Protein AF-A0A3B0BYX8-F1 (afdb_monomer_lite)

InterPro domains:
  IPR008930 Terpenoid cyclases/protein prenyltransferase alpha-alpha toroid [SSF48239] (36-147)
  IPR018333 Squalene cyclase [PTHR11764] (9-147)
  IPR032697 Squalene cyclase, N-terminal [PF13249] (12-147)

Organism: NCBI:txid1420899

Radius of gyration: 20.45 Å; chains: 1; bounding box: 60×41×49 Å

Secondary structure (DSSP, 8-state):
-PPTTHHHHHHHHHHHHHTT--TTS---------HHHHHHHHHHHHHTT----HHHHHHHHHHHHHT--TTS--BSSTTSPB-HHHHHHHHHHHHHTT--TTSHHHHHHHHHHHHSTTGGGGS-HHHHHHHHHTTSS-GGGSPP----

Sequence (148 aa):
MPVPGAHRAYEAACARLLGLQHENGAWEGEMEWSTMILSQYVIVLHILERSPDEPTRQSILQCFRKARTAEGSWGMHPQAPPSAYATTLAYVALRLLGTEPHDSLAAGARRWIHTQPGGAGAVPQWGFFWLAVLGLMPYRQVAPVPPR

Structure (mmCIF, N/CA/C/O backbone):
data_AF-A0A3B0BYX8-F1
#
_entry.id   AF-A0A3B0BYX8-F1
#
loop_
_atom_site.group_PDB
_atom_site.id
_atom_site.type_symbol
_atom_site.label_atom_id
_atom_site.label_alt_id
_atom_site.label_comp_id
_atom_site.label_asym_id
_atom_site.label_entity_id
_atom_site.label_seq_id
_atom_site.pdbx_PDB_ins_code
_atom_site.Cartn_x
_atom_site.Cartn_y
_atom_site.Cartn_z
_atom_site.occupancy
_atom_site.B_iso_or_equiv
_atom_site.auth_seq_id
_atom_site.auth_comp_id
_atom_site.auth_asym_id
_atom_site.auth_atom_id
_atom_site.pdbx_PDB_model_num
ATOM 1 N N . MET A 1 1 ? 31.929 22.983 -24.408 1.00 57.72 1 MET A N 1
ATOM 2 C CA . MET A 1 1 ? 32.696 21.899 -25.063 1.00 57.72 1 MET A CA 1
ATOM 3 C C . MET A 1 1 ? 31.797 20.680 -25.213 1.00 57.72 1 MET A C 1
ATOM 5 O O . MET A 1 1 ? 31.034 20.441 -24.284 1.00 57.72 1 MET A O 1
ATOM 9 N N . PRO A 1 2 ? 31.829 19.944 -26.338 1.00 76.44 2 PRO A N 1
ATOM 10 C CA . PRO A 1 2 ? 31.050 18.714 -26.488 1.00 76.44 2 PRO A CA 1
ATOM 11 C C . PRO A 1 2 ? 31.518 17.645 -25.489 1.00 76.44 2 PRO A C 1
ATOM 13 O O . PRO A 1 2 ? 32.717 17.514 -25.245 1.00 76.44 2 PRO A O 1
ATOM 16 N N . VAL A 1 3 ? 30.572 16.904 -24.904 1.00 81.75 3 VAL A N 1
ATOM 17 C CA . VAL A 1 3 ? 30.855 15.816 -23.953 1.00 81.75 3 VAL A CA 1
ATOM 18 C C . VAL A 1 3 ? 31.469 14.637 -24.725 1.00 81.75 3 VAL A C 1
ATOM 20 O O . VAL A 1 3 ? 30.811 14.102 -25.624 1.00 81.75 3 VAL A O 1
ATOM 23 N N . PRO A 1 4 ? 32.712 14.216 -24.425 1.00 86.50 4 PRO A N 1
ATOM 24 C CA . PRO A 1 4 ? 33.333 13.079 -25.096 1.00 86.50 4 PRO A CA 1
ATOM 25 C C . PRO A 1 4 ? 32.483 11.810 -24.957 1.00 86.50 4 PRO A C 1
ATOM 27 O O . PRO A 1 4 ? 31.985 11.502 -23.879 1.00 86.50 4 PRO A O 1
ATOM 30 N N . GLY A 1 5 ? 32.310 11.064 -26.052 1.00 90.12 5 GLY A N 1
ATOM 31 C CA . GLY A 1 5 ? 31.569 9.795 -26.051 1.00 90.12 5 GLY A CA 1
ATOM 32 C C . GLY A 1 5 ? 30.044 9.911 -26.162 1.00 90.12 5 GLY A C 1
ATOM 33 O O . GLY A 1 5 ? 29.383 8.878 -26.257 1.00 90.12 5 GLY A O 1
ATOM 34 N N . ALA A 1 6 ? 29.484 11.124 -26.234 1.00 92.50 6 ALA A N 1
ATOM 35 C CA . ALA A 1 6 ? 28.036 11.334 -26.343 1.00 92.50 6 ALA A CA 1
ATOM 36 C C . ALA A 1 6 ? 27.398 10.585 -27.528 1.00 92.50 6 ALA A C 1
ATOM 38 O O . ALA A 1 6 ? 26.329 10.001 -27.382 1.00 92.50 6 ALA A O 1
ATOM 39 N N . HIS A 1 7 ? 28.075 10.535 -28.680 1.00 93.06 7 HIS A N 1
ATOM 40 C CA . HIS A 1 7 ? 27.567 9.829 -29.859 1.00 93.06 7 HIS A CA 1
ATOM 41 C C . HIS A 1 7 ? 27.467 8.311 -29.641 1.00 93.06 7 HIS A C 1
ATOM 43 O O . HIS A 1 7 ? 26.436 7.711 -29.919 1.00 93.06 7 HIS A O 1
ATOM 49 N N . ARG A 1 8 ? 28.494 7.701 -29.038 1.00 95.75 8 ARG A N 1
ATOM 50 C CA . ARG A 1 8 ? 28.486 6.266 -28.720 1.00 95.75 8 ARG A CA 1
ATOM 51 C C . ARG A 1 8 ? 27.419 5.925 -27.677 1.00 95.75 8 ARG A C 1
ATOM 53 O O . ARG A 1 8 ? 26.765 4.894 -27.780 1.00 95.75 8 ARG A O 1
ATOM 60 N N . ALA A 1 9 ? 27.243 6.786 -26.672 1.00 95.81 9 ALA A N 1
ATOM 61 C CA . ALA A 1 9 ? 26.197 6.618 -25.666 1.00 95.81 9 ALA A CA 1
ATOM 62 C C . ALA A 1 9 ? 24.792 6.704 -26.288 1.00 95.81 9 ALA A C 1
ATOM 64 O O . ALA A 1 9 ? 23.923 5.910 -25.935 1.00 95.81 9 ALA A O 1
ATOM 65 N N . TYR A 1 10 ? 24.592 7.620 -27.240 1.00 96.19 10 TYR A N 1
ATOM 66 C CA . TYR A 1 10 ? 23.351 7.740 -28.002 1.00 96.19 10 TYR A CA 1
ATOM 67 C C . TYR A 1 10 ? 23.040 6.464 -28.795 1.00 96.19 10 TYR A C 1
ATOM 69 O O . TYR A 1 10 ? 21.961 5.899 -28.633 1.00 96.19 10 TYR A O 1
ATOM 77 N N . GLU A 1 11 ? 23.994 5.959 -29.583 1.00 97.62 11 GLU A N 1
ATOM 78 C CA . GLU A 1 11 ? 23.801 4.731 -30.367 1.00 97.62 11 GLU A CA 1
ATOM 79 C C . GLU A 1 11 ? 23.484 3.527 -29.473 1.00 97.62 11 GLU A C 1
ATOM 81 O O . GLU A 1 11 ? 22.553 2.770 -29.750 1.00 97.62 11 GLU A O 1
ATOM 86 N N . ALA A 1 12 ? 24.207 3.383 -28.357 1.00 97.31 12 ALA A N 1
ATOM 87 C CA . ALA A 1 12 ? 23.969 2.314 -27.394 1.00 97.31 12 ALA A CA 1
ATOM 88 C C . ALA A 1 12 ? 22.578 2.412 -26.741 1.00 97.31 12 ALA A C 1
ATOM 90 O O . ALA A 1 12 ? 21.903 1.394 -26.576 1.00 97.31 12 ALA A O 1
ATOM 91 N N . ALA A 1 13 ? 22.123 3.621 -26.393 1.00 97.19 13 ALA A N 1
ATOM 92 C CA . ALA A 1 13 ? 20.796 3.843 -25.825 1.00 97.19 13 ALA A CA 1
ATOM 93 C C . ALA A 1 13 ? 19.683 3.517 -26.831 1.00 97.19 13 ALA A C 1
ATOM 95 O O . ALA A 1 13 ? 18.735 2.814 -26.482 1.00 97.19 13 ALA A O 1
ATOM 96 N N . CYS A 1 14 ? 19.818 3.960 -28.086 1.00 97.50 14 CYS A N 1
ATOM 97 C CA . CYS A 1 14 ? 18.879 3.624 -29.155 1.00 97.50 14 CYS A CA 1
ATOM 98 C C . CYS A 1 14 ? 18.817 2.113 -29.392 1.00 97.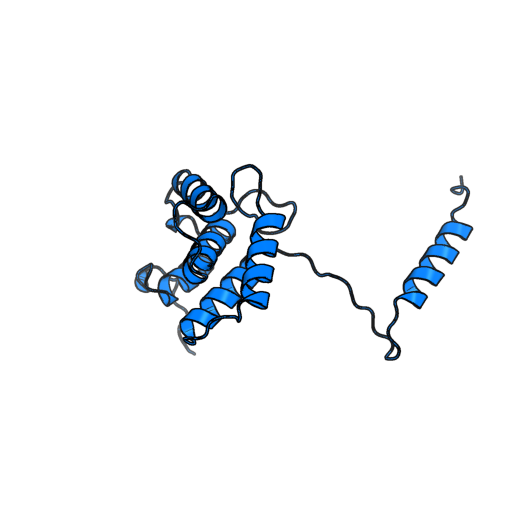50 14 CYS A C 1
ATOM 100 O O . CYS A 1 14 ? 17.725 1.549 -29.402 1.00 97.50 14 CYS A O 1
ATOM 102 N N . ALA A 1 15 ? 19.970 1.448 -29.512 1.00 97.81 15 ALA A N 1
ATOM 103 C CA . ALA A 1 15 ? 20.031 0.000 -29.689 1.00 97.81 15 ALA A CA 1
ATOM 104 C C . ALA A 1 15 ? 19.366 -0.742 -28.520 1.00 97.81 15 ALA A C 1
ATOM 106 O O . ALA A 1 15 ? 18.609 -1.689 -28.734 1.00 97.81 15 ALA A O 1
ATOM 107 N N . ARG A 1 16 ? 19.588 -0.285 -27.280 1.00 97.38 16 ARG A N 1
ATOM 108 C CA . ARG A 1 16 ? 18.970 -0.887 -26.096 1.00 97.38 16 ARG A CA 1
ATOM 109 C C . ARG A 1 16 ? 17.456 -0.702 -26.070 1.00 97.38 16 ARG A C 1
ATOM 111 O O . ARG A 1 16 ? 16.757 -1.670 -25.787 1.00 97.38 16 ARG A O 1
ATOM 118 N N . LEU A 1 17 ? 16.964 0.510 -26.329 1.00 96.88 17 LEU A N 1
ATOM 119 C CA . LEU A 1 17 ? 15.530 0.802 -26.331 1.00 96.88 17 LEU A CA 1
ATOM 120 C C . LEU A 1 17 ? 14.821 0.044 -27.452 1.00 96.88 17 LEU A C 1
ATOM 122 O O . LEU A 1 17 ? 13.813 -0.599 -27.189 1.00 96.88 17 LEU A O 1
ATOM 126 N N . LEU A 1 18 ? 15.365 0.031 -28.668 1.00 96.88 18 LEU A N 1
ATOM 127 C CA . LEU A 1 18 ? 14.791 -0.744 -29.772 1.00 96.88 18 LEU A CA 1
ATOM 128 C C . LEU A 1 18 ? 14.810 -2.250 -29.477 1.00 96.88 18 LEU A C 1
ATOM 130 O O . LEU A 1 18 ? 13.835 -2.934 -29.755 1.00 96.88 18 LEU A O 1
ATOM 134 N N . GLY A 1 19 ? 15.860 -2.756 -28.823 1.00 96.88 19 GLY A N 1
ATOM 135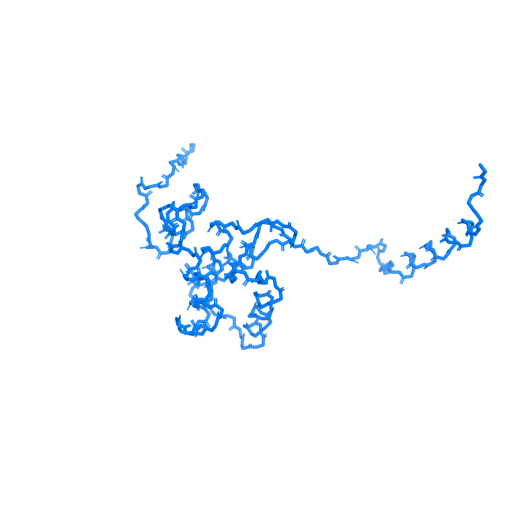 C CA . GLY A 1 19 ? 15.918 -4.146 -28.362 1.00 96.88 19 GLY A CA 1
ATOM 136 C C . GLY A 1 19 ? 14.975 -4.491 -27.198 1.00 96.88 19 GLY A C 1
ATOM 137 O O . GLY A 1 19 ? 14.863 -5.662 -26.852 1.00 96.88 19 GLY A O 1
ATOM 138 N N . LEU A 1 20 ? 14.332 -3.502 -26.565 1.00 96.94 20 LEU A N 1
ATOM 139 C CA . LEU A 1 20 ? 13.266 -3.697 -25.569 1.00 96.94 20 LEU A CA 1
ATOM 140 C C . LEU A 1 20 ? 11.862 -3.642 -26.176 1.00 96.94 20 LEU A C 1
ATOM 142 O O . LEU A 1 20 ? 10.897 -3.940 -25.476 1.00 96.94 20 LEU A O 1
ATOM 146 N N . GLN A 1 21 ? 11.734 -3.214 -27.431 1.00 97.75 21 GLN A N 1
ATOM 147 C CA . GLN A 1 21 ? 10.436 -3.072 -28.068 1.00 97.75 21 GLN A CA 1
ATOM 148 C C . GLN A 1 21 ? 9.835 -4.455 -28.335 1.00 97.75 21 GLN A C 1
ATOM 150 O O . GLN A 1 21 ? 10.496 -5.348 -28.863 1.00 97.75 21 GLN A O 1
ATOM 155 N N . HIS A 1 22 ? 8.570 -4.632 -27.974 1.00 96.69 22 HIS A N 1
ATOM 156 C CA . HIS A 1 22 ? 7.809 -5.833 -28.292 1.00 96.69 22 HIS A CA 1
ATOM 157 C C . HIS A 1 22 ? 7.500 -5.874 -29.795 1.00 96.69 22 HIS A C 1
ATOM 159 O O . HIS A 1 22 ? 7.465 -4.842 -30.464 1.00 96.69 22 HIS A O 1
ATOM 165 N N . GLU A 1 23 ? 7.197 -7.060 -30.329 1.00 96.69 23 GLU A N 1
ATOM 166 C CA . GLU A 1 23 ? 6.884 -7.244 -31.759 1.00 96.69 23 GLU A CA 1
ATOM 167 C C . GLU A 1 23 ? 5.701 -6.384 -32.239 1.00 96.69 23 GLU A C 1
ATOM 169 O O . GLU A 1 23 ? 5.647 -5.977 -33.396 1.00 96.69 23 GLU A O 1
ATOM 174 N N . ASN A 1 24 ? 4.768 -6.058 -31.339 1.00 96.69 24 ASN A N 1
ATOM 175 C CA . ASN A 1 24 ? 3.624 -5.184 -31.614 1.00 96.69 24 ASN A CA 1
ATOM 176 C C . ASN A 1 24 ? 3.957 -3.679 -31.554 1.00 96.69 24 ASN A C 1
ATOM 178 O O . ASN A 1 24 ? 3.060 -2.845 -31.672 1.00 96.69 24 AS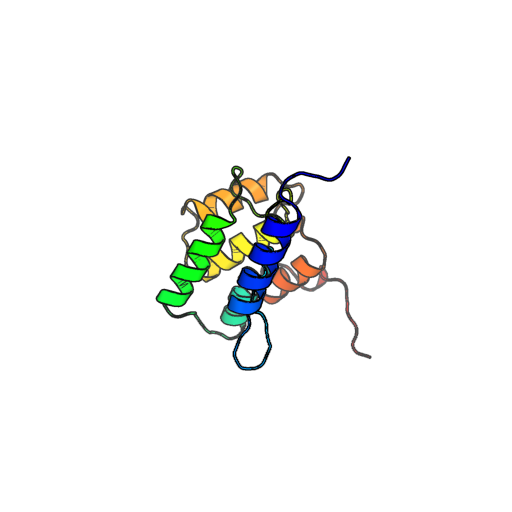N A O 1
ATOM 182 N N . GLY A 1 25 ? 5.222 -3.328 -31.331 1.00 95.94 25 GLY A N 1
ATOM 183 C CA . GLY A 1 25 ? 5.707 -1.958 -31.249 1.00 95.94 25 GLY A CA 1
ATOM 184 C C . GLY A 1 25 ? 5.625 -1.313 -29.862 1.00 95.94 25 GLY A C 1
ATOM 185 O O . GLY A 1 25 ? 6.012 -0.152 -29.728 1.00 95.94 25 GLY A O 1
ATOM 186 N N . ALA A 1 26 ? 5.140 -2.019 -28.836 1.00 96.38 26 ALA A N 1
ATOM 187 C CA . ALA A 1 26 ? 5.029 -1.488 -27.478 1.00 96.38 26 ALA A CA 1
ATOM 188 C C . ALA A 1 26 ? 6.351 -1.565 -26.696 1.00 96.38 26 ALA A C 1
ATOM 190 O O . ALA A 1 26 ? 7.234 -2.360 -27.009 1.00 96.38 26 ALA A O 1
ATOM 191 N N . TRP A 1 27 ? 6.446 -0.774 -25.627 1.00 96.88 27 TRP A N 1
ATOM 192 C CA . TRP A 1 27 ? 7.461 -0.926 -24.585 1.00 96.88 27 TRP A CA 1
ATOM 193 C C . TRP A 1 27 ? 6.780 -1.197 -23.257 1.00 96.88 27 TRP A C 1
ATOM 195 O O . TRP A 1 27 ? 5.812 -0.522 -22.904 1.00 96.88 27 TRP A O 1
ATOM 205 N N . GLU A 1 28 ? 7.327 -2.148 -22.514 1.00 93.94 28 GLU A N 1
ATOM 206 C CA . GLU A 1 28 ? 6.918 -2.437 -21.150 1.00 93.94 28 GLU A CA 1
ATOM 207 C C . GLU A 1 28 ? 8.039 -2.052 -20.183 1.00 93.94 28 GLU A C 1
ATOM 209 O O . GLU A 1 28 ? 9.227 -2.244 -20.452 1.00 93.94 28 GLU A O 1
ATOM 214 N N . GLY A 1 29 ? 7.653 -1.474 -19.052 1.00 90.00 29 GLY A N 1
ATOM 215 C CA . GLY A 1 29 ? 8.562 -1.109 -1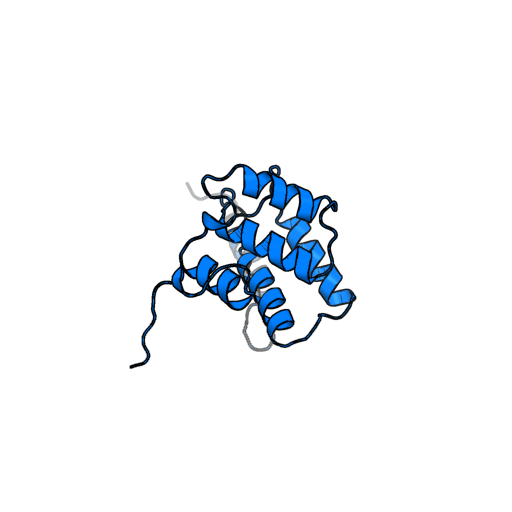7.981 1.00 90.00 29 GLY A CA 1
ATOM 216 C C . GLY A 1 29 ? 7.852 -1.213 -16.644 1.00 90.00 29 GLY A C 1
ATOM 217 O O . GLY A 1 29 ? 6.638 -1.023 -16.556 1.00 90.00 29 GLY A O 1
ATOM 218 N N . GLU A 1 30 ? 8.615 -1.520 -15.600 1.00 86.25 30 GLU A N 1
ATOM 219 C CA . GLU A 1 30 ? 8.080 -1.587 -14.246 1.00 86.25 30 GLU A CA 1
ATOM 220 C C . GLU A 1 30 ? 7.629 -0.193 -13.793 1.00 86.25 30 GLU A C 1
ATOM 222 O O . GLU A 1 30 ? 8.410 0.760 -13.765 1.00 86.25 30 GLU A O 1
ATOM 227 N N . MET A 1 31 ? 6.350 -0.075 -13.437 1.00 82.62 31 MET A N 1
ATOM 228 C CA . MET A 1 31 ? 5.809 1.119 -12.799 1.00 82.62 31 MET A CA 1
ATOM 229 C C . MET A 1 31 ? 5.830 0.913 -11.287 1.00 82.62 31 MET A C 1
ATOM 231 O O . MET A 1 31 ? 4.895 0.363 -10.704 1.00 82.62 31 MET A O 1
ATOM 235 N N . GLU A 1 32 ? 6.911 1.350 -10.647 1.00 80.44 32 GLU A N 1
ATOM 236 C CA . GLU A 1 32 ? 7.021 1.281 -9.195 1.00 80.44 32 GLU A CA 1
ATOM 237 C C . GLU A 1 32 ? 6.204 2.405 -8.538 1.00 80.44 32 GLU A C 1
ATOM 239 O O . GLU A 1 32 ? 6.356 3.589 -8.847 1.00 80.44 32 GLU A O 1
ATOM 244 N N . TRP A 1 33 ? 5.322 2.033 -7.609 1.00 84.50 33 TRP A N 1
ATOM 245 C CA . TRP A 1 33 ? 4.484 2.970 -6.863 1.00 84.50 33 TRP A CA 1
ATOM 246 C C . TRP A 1 33 ? 4.413 2.591 -5.380 1.00 84.50 33 TRP A C 1
ATOM 248 O O . TRP A 1 33 ? 5.165 1.759 -4.880 1.00 84.50 33 TRP A O 1
ATOM 258 N N . SER A 1 34 ? 3.503 3.221 -4.643 1.00 90.06 34 SER A N 1
ATOM 259 C CA . SER A 1 34 ? 3.199 2.849 -3.263 1.00 90.06 34 SER A CA 1
ATOM 260 C C . SER A 1 34 ? 2.532 1.479 -3.152 1.00 90.06 34 SER A C 1
ATOM 262 O O . SER A 1 34 ? 1.710 1.086 -3.985 1.00 90.06 34 SER A O 1
ATOM 264 N N . THR A 1 35 ? 2.752 0.830 -2.008 1.00 94.12 35 THR A N 1
ATOM 265 C CA . THR A 1 35 ? 2.004 -0.349 -1.554 1.00 94.12 35 THR A CA 1
ATOM 266 C C . THR A 1 35 ? 0.509 -0.093 -1.347 1.00 94.12 35 THR A C 1
ATOM 268 O O . THR A 1 35 ? -0.237 -1.040 -1.107 1.00 94.12 35 THR A O 1
ATOM 271 N N . MET A 1 36 ? 0.036 1.153 -1.467 1.00 94.12 36 MET A N 1
ATOM 272 C CA . MET A 1 36 ? -1.381 1.515 -1.414 1.00 94.12 36 MET A CA 1
ATOM 273 C C . MET A 1 36 ? -2.240 0.675 -2.373 1.00 94.12 36 MET A C 1
ATOM 275 O O . MET A 1 36 ? -3.208 0.071 -1.922 1.00 94.12 36 MET A O 1
ATOM 279 N N . ILE A 1 37 ? -1.892 0.606 -3.665 1.00 94.19 37 ILE A N 1
ATOM 280 C CA . ILE A 1 37 ? -2.700 -0.120 -4.668 1.00 94.19 37 ILE A CA 1
ATOM 281 C C . ILE A 1 37 ? -2.731 -1.614 -4.337 1.00 94.19 37 ILE A C 1
ATOM 283 O O . ILE A 1 37 ? -3.788 -2.240 -4.344 1.00 94.19 37 ILE A O 1
ATOM 287 N N . LEU A 1 38 ? -1.577 -2.169 -3.963 1.00 95.94 38 LEU A N 1
ATOM 288 C CA . LEU A 1 38 ? -1.466 -3.563 -3.547 1.00 95.94 38 LEU A CA 1
ATOM 289 C C . LEU A 1 38 ? -2.311 -3.859 -2.299 1.00 95.94 38 LEU A C 1
ATOM 291 O O . LEU A 1 38 ? -2.967 -4.893 -2.215 1.00 95.94 38 LEU A O 1
ATOM 295 N N . SER A 1 39 ? -2.338 -2.929 -1.344 1.00 97.75 39 SER A N 1
ATOM 296 C CA . SER A 1 39 ? -3.156 -3.044 -0.135 1.00 97.75 39 SER A CA 1
ATOM 297 C C . SER A 1 39 ? -4.646 -3.009 -0.467 1.00 97.75 39 SER A C 1
ATOM 299 O O . SER A 1 39 ? -5.407 -3.828 0.036 1.00 97.75 39 SER A O 1
ATOM 301 N N . GLN A 1 40 ? -5.066 -2.102 -1.353 1.00 97.38 40 GLN A N 1
ATOM 302 C CA . GLN A 1 40 ? -6.450 -2.007 -1.823 1.00 97.38 40 GLN A CA 1
ATOM 303 C C . GLN A 1 40 ? -6.877 -3.266 -2.579 1.00 97.38 40 GLN A C 1
ATOM 305 O O . GLN A 1 40 ? -7.983 -3.748 -2.364 1.00 97.38 40 GLN A O 1
ATOM 310 N N . TYR A 1 41 ? -5.995 -3.846 -3.397 1.00 97.38 41 TYR A N 1
ATOM 311 C CA . TYR A 1 41 ? -6.244 -5.126 -4.059 1.00 97.38 41 TYR A CA 1
ATOM 312 C C . TYR A 1 41 ? -6.558 -6.236 -3.047 1.00 97.38 41 TYR A C 1
ATOM 314 O O . TYR A 1 41 ? -7.566 -6.927 -3.182 1.00 97.38 41 TYR A O 1
ATOM 322 N N . VAL A 1 42 ? -5.753 -6.360 -1.986 1.00 98.31 42 VAL A N 1
ATOM 323 C CA . VAL A 1 42 ? -5.994 -7.332 -0.905 1.00 98.31 42 VAL A CA 1
ATOM 324 C C . VAL A 1 42 ? -7.321 -7.062 -0.191 1.00 98.31 42 VAL A C 1
ATOM 326 O O . VAL A 1 42 ? -8.072 -7.996 0.083 1.00 98.31 42 VAL A O 1
ATOM 329 N N . ILE A 1 43 ? -7.634 -5.795 0.085 1.00 98.25 43 ILE A N 1
ATOM 330 C CA . ILE A 1 43 ? -8.899 -5.396 0.715 1.00 98.25 43 ILE A CA 1
ATOM 331 C C . ILE A 1 43 ? -10.094 -5.773 -0.171 1.00 98.25 43 ILE A C 1
ATOM 333 O O . ILE A 1 43 ? -11.063 -6.339 0.324 1.00 98.25 43 ILE A O 1
ATOM 337 N N . VAL A 1 44 ? -10.018 -5.518 -1.479 1.00 98.31 44 VAL A N 1
ATOM 338 C CA . VAL A 1 44 ? -11.068 -5.891 -2.438 1.00 98.31 44 VAL A CA 1
ATOM 339 C C . VAL A 1 44 ? -11.231 -7.404 -2.519 1.00 98.31 44 VAL A C 1
ATOM 341 O O . VAL A 1 44 ? -12.362 -7.877 -2.493 1.00 98.31 44 VAL A O 1
ATOM 344 N N . LEU A 1 45 ? -10.140 -8.175 -2.566 1.00 98.12 45 LEU A N 1
ATOM 345 C CA . LEU A 1 45 ? -10.233 -9.637 -2.513 1.00 98.12 45 LEU A CA 1
ATOM 346 C C . LEU A 1 45 ? -10.989 -10.096 -1.267 1.00 98.12 45 LEU A C 1
ATOM 348 O O . LEU A 1 45 ? -11.894 -10.915 -1.386 1.00 98.12 45 LEU A O 1
ATOM 352 N N . HIS A 1 46 ? -10.670 -9.523 -0.106 1.00 97.88 46 HIS A N 1
ATOM 353 C CA . HIS A 1 46 ? -11.354 -9.849 1.139 1.00 97.88 46 HIS A CA 1
ATOM 354 C C . HIS A 1 46 ? -12.849 -9.501 1.104 1.00 97.88 46 HIS A C 1
ATOM 356 O O . HIS A 1 46 ? -13.665 -10.332 1.488 1.00 97.88 46 HIS A O 1
ATOM 362 N N . ILE A 1 47 ? -13.218 -8.317 0.600 1.00 97.50 47 ILE A N 1
ATOM 363 C CA . ILE A 1 47 ? -14.625 -7.904 0.432 1.00 97.50 47 ILE A CA 1
ATOM 364 C C . ILE A 1 47 ? -15.381 -8.870 -0.487 1.00 97.50 47 ILE A C 1
ATOM 366 O O . ILE A 1 47 ? -16.550 -9.157 -0.258 1.00 97.50 47 ILE A O 1
ATOM 370 N N . LEU A 1 48 ? -14.713 -9.375 -1.525 1.00 97.94 48 LEU A N 1
ATOM 371 C CA . LEU A 1 48 ? -15.267 -10.359 -2.452 1.00 97.94 48 LEU A CA 1
ATOM 372 C C . LEU A 1 48 ? -15.222 -11.797 -1.907 1.00 97.94 48 LEU A C 1
ATOM 374 O O . LEU A 1 48 ? -15.494 -12.723 -2.666 1.00 97.94 48 LEU A O 1
ATOM 378 N N . GLU A 1 49 ? -14.838 -11.993 -0.642 1.00 97.56 49 GLU A N 1
ATOM 379 C CA . GLU A 1 49 ? -14.669 -13.303 0.003 1.00 97.56 49 GLU A CA 1
ATOM 380 C C . GLU A 1 49 ? -13.693 -14.226 -0.747 1.00 97.56 49 GLU A C 1
ATOM 382 O O . GLU A 1 49 ? -13.810 -15.451 -0.764 1.00 97.56 49 GLU A O 1
ATOM 387 N N . ARG A 1 50 ? -12.683 -13.626 -1.382 1.00 97.50 50 ARG A N 1
ATOM 388 C CA . ARG A 1 50 ? -11.617 -14.316 -2.108 1.00 97.50 50 ARG A CA 1
ATOM 389 C C . ARG A 1 50 ? -10.306 -14.210 -1.350 1.00 97.50 50 ARG A C 1
ATOM 391 O O . ARG A 1 50 ? -10.039 -13.256 -0.625 1.00 97.50 50 ARG A O 1
ATOM 398 N N . SER A 1 51 ? -9.441 -15.190 -1.567 1.00 93.50 51 SER A N 1
ATOM 399 C CA . SER A 1 51 ? -8.054 -15.148 -1.111 1.00 93.50 51 SER A CA 1
ATOM 400 C C . SER A 1 51 ? -7.119 -15.420 -2.283 1.00 93.50 51 SER A C 1
ATOM 402 O O . SER A 1 51 ? -7.478 -16.200 -3.171 1.00 93.50 51 SER A O 1
ATOM 404 N N . PRO A 1 52 ? -5.947 -14.765 -2.327 1.00 96.38 52 PRO A N 1
ATOM 405 C CA . PRO A 1 52 ? -4.919 -15.137 -3.285 1.00 96.38 52 PRO A CA 1
ATOM 406 C C . PRO A 1 52 ? -4.454 -16.570 -3.007 1.00 96.38 52 PRO A C 1
ATOM 408 O O . PRO A 1 52 ? -4.470 -17.021 -1.859 1.00 96.38 52 PRO A O 1
ATOM 411 N N . ASP A 1 53 ? -4.013 -17.269 -4.050 1.00 97.25 53 ASP A N 1
ATOM 412 C CA . ASP A 1 53 ? -3.283 -18.519 -3.861 1.00 97.25 53 ASP A CA 1
ATOM 413 C C . ASP A 1 53 ? -1.952 -18.265 -3.131 1.00 97.25 53 ASP A C 1
ATOM 415 O O . ASP A 1 53 ? -1.481 -17.129 -3.009 1.00 97.25 53 ASP A O 1
ATOM 419 N N . GLU A 1 54 ? -1.344 -19.325 -2.601 1.00 97.69 54 GLU A N 1
ATOM 420 C CA . GLU A 1 54 ? -0.142 -19.182 -1.778 1.00 97.69 54 GLU A CA 1
ATOM 421 C C . GLU A 1 54 ? 1.045 -18.532 -2.528 1.00 97.69 54 GLU A C 1
ATOM 423 O O . GLU A 1 54 ? 1.682 -17.646 -1.952 1.00 97.69 54 GLU A O 1
ATOM 428 N N . PRO A 1 55 ? 1.335 -18.852 -3.808 1.00 98.31 55 PRO A N 1
ATOM 429 C CA . PRO A 1 55 ? 2.376 -18.154 -4.569 1.00 98.31 55 PRO A CA 1
ATOM 430 C C . PRO A 1 55 ? 2.120 -16.647 -4.720 1.00 98.31 55 PRO A C 1
ATOM 432 O O . PRO A 1 55 ? 3.027 -15.831 -4.511 1.00 98.31 55 PRO A O 1
ATOM 435 N N . THR A 1 56 ? 0.883 -16.254 -5.038 1.00 97.69 56 THR A N 1
ATOM 436 C CA . THR A 1 56 ? 0.504 -14.839 -5.152 1.00 97.69 56 THR A CA 1
ATOM 437 C C . THR A 1 56 ? 0.606 -14.158 -3.796 1.00 97.69 56 THR A C 1
ATOM 439 O O . THR A 1 56 ? 1.182 -13.075 -3.685 1.00 97.69 56 THR A O 1
ATOM 442 N N . ARG A 1 57 ? 0.124 -14.810 -2.734 1.00 97.94 57 ARG A N 1
ATOM 443 C CA . ARG A 1 57 ? 0.238 -14.323 -1.358 1.00 97.94 57 ARG A CA 1
ATOM 444 C C . ARG A 1 57 ? 1.693 -14.065 -0.967 1.00 97.94 57 ARG A C 1
ATOM 446 O O . ARG A 1 57 ? 1.995 -12.989 -0.454 1.00 97.94 57 ARG A O 1
ATOM 453 N N . GLN A 1 58 ? 2.605 -14.998 -1.237 1.00 98.00 58 GLN A N 1
ATOM 454 C CA . GLN A 1 58 ? 4.029 -14.821 -0.934 1.00 98.00 58 GLN A CA 1
ATOM 455 C C . GLN A 1 58 ? 4.653 -13.672 -1.732 1.00 98.00 58 GLN A C 1
ATOM 457 O O . GLN A 1 58 ? 5.439 -12.897 -1.181 1.00 98.00 58 GLN A O 1
ATOM 462 N N . SER A 1 59 ? 4.250 -13.506 -2.992 1.00 97.25 59 SER A N 1
ATOM 463 C CA . SER A 1 59 ? 4.691 -12.391 -3.837 1.00 97.25 59 SER A CA 1
ATOM 464 C C . SER A 1 59 ? 4.228 -11.042 -3.274 1.00 97.25 59 SER A C 1
ATOM 466 O O . SER A 1 59 ? 5.034 -10.124 -3.127 1.00 97.25 59 SER A O 1
ATOM 468 N N . ILE A 1 60 ? 2.965 -10.946 -2.844 1.00 97.38 60 ILE A N 1
ATOM 469 C CA . ILE A 1 60 ? 2.411 -9.755 -2.182 1.00 97.38 60 ILE A CA 1
ATOM 470 C C . ILE A 1 60 ? 3.193 -9.429 -0.900 1.00 97.38 60 ILE A C 1
ATOM 472 O O . ILE A 1 60 ? 3.603 -8.285 -0.690 1.00 97.38 60 ILE A O 1
ATOM 476 N N . LEU A 1 61 ? 3.453 -10.430 -0.050 1.00 97.75 61 LEU A N 1
ATOM 477 C CA . LEU A 1 61 ? 4.241 -10.240 1.172 1.00 97.75 61 LEU A CA 1
ATOM 478 C C . LEU A 1 61 ? 5.665 -9.767 0.860 1.00 97.75 61 LEU A C 1
ATOM 480 O O . LEU A 1 61 ? 6.196 -8.906 1.563 1.00 97.75 61 LEU A O 1
ATOM 484 N N . GLN A 1 62 ? 6.280 -10.284 -0.204 1.00 96.62 62 GLN A N 1
ATOM 485 C CA . GLN A 1 62 ? 7.596 -9.835 -0.641 1.00 96.62 62 GLN A CA 1
ATOM 486 C C . GLN A 1 62 ? 7.586 -8.372 -1.101 1.00 96.62 62 GLN A C 1
ATOM 488 O O . GLN A 1 62 ? 8.510 -7.637 -0.753 1.00 96.62 62 GLN A O 1
ATOM 493 N N . CYS A 1 63 ? 6.552 -7.919 -1.814 1.00 95.69 63 CYS A N 1
ATOM 494 C CA . CYS A 1 63 ? 6.394 -6.507 -2.174 1.00 95.69 63 CYS A CA 1
ATOM 495 C C . CYS A 1 63 ? 6.332 -5.612 -0.927 1.00 95.69 63 CYS A C 1
ATOM 497 O O . CYS A 1 63 ? 7.060 -4.622 -0.847 1.00 95.69 63 CYS A O 1
ATOM 499 N N . PHE A 1 64 ? 5.551 -5.992 0.093 1.00 97.00 64 PHE A N 1
ATOM 500 C CA . PHE A 1 64 ? 5.518 -5.253 1.360 1.00 97.00 64 PHE A CA 1
ATOM 501 C C . PHE A 1 64 ? 6.882 -5.223 2.055 1.00 97.00 64 PHE A C 1
ATOM 503 O O . PHE A 1 64 ? 7.272 -4.168 2.551 1.00 97.00 64 PHE A O 1
ATOM 510 N N . ARG A 1 65 ? 7.627 -6.340 2.066 1.00 96.06 65 ARG A N 1
ATOM 511 C CA . ARG A 1 65 ? 8.987 -6.396 2.636 1.00 96.06 65 ARG A CA 1
ATOM 512 C C . ARG A 1 65 ? 9.958 -5.475 1.904 1.00 96.06 65 ARG A C 1
ATOM 514 O O . ARG A 1 65 ? 10.698 -4.763 2.570 1.00 96.06 65 ARG A O 1
ATOM 521 N N . LYS A 1 66 ? 9.949 -5.482 0.567 1.00 94.06 66 LYS A N 1
ATOM 522 C CA . LYS A 1 66 ? 10.846 -4.651 -0.256 1.00 94.06 66 LYS A CA 1
ATOM 523 C C . LYS A 1 66 ? 10.584 -3.158 -0.067 1.00 94.06 66 LYS A C 1
ATOM 525 O O . LYS A 1 66 ? 11.529 -2.393 0.052 1.00 94.06 66 LYS A O 1
ATOM 530 N N . ALA A 1 67 ? 9.315 -2.761 -0.003 1.00 94.19 67 ALA A N 1
ATOM 531 C CA . ALA A 1 67 ? 8.920 -1.358 0.109 1.00 94.19 67 ALA A CA 1
ATOM 532 C C . ALA A 1 67 ? 8.916 -0.816 1.554 1.00 94.19 67 ALA A C 1
ATOM 534 O O . ALA A 1 67 ? 8.557 0.341 1.773 1.00 94.19 67 ALA A O 1
ATOM 535 N N . ARG A 1 68 ? 9.238 -1.649 2.552 1.00 94.94 68 ARG A N 1
ATOM 536 C CA . ARG A 1 68 ? 9.209 -1.273 3.970 1.00 94.94 68 ARG A CA 1
ATOM 537 C C . ARG A 1 68 ? 10.353 -0.311 4.297 1.00 94.94 68 ARG A C 1
ATOM 539 O O . ARG A 1 68 ? 11.508 -0.603 4.001 1.00 94.94 68 ARG A O 1
ATOM 546 N N . THR A 1 69 ? 10.048 0.782 4.995 1.00 94.06 69 THR A N 1
ATOM 547 C CA . THR A 1 69 ? 11.066 1.726 5.485 1.00 94.06 69 THR A CA 1
ATOM 548 C C . THR A 1 69 ? 11.768 1.224 6.754 1.00 94.06 69 THR A C 1
ATOM 550 O O . THR A 1 69 ? 11.319 0.279 7.415 1.00 94.06 69 THR A O 1
ATOM 553 N N . ALA A 1 70 ? 12.856 1.892 7.150 1.00 92.19 70 ALA A N 1
ATOM 554 C CA . ALA A 1 70 ? 13.592 1.577 8.377 1.00 92.19 70 ALA A CA 1
ATOM 555 C C . ALA A 1 70 ? 12.723 1.701 9.646 1.00 92.19 70 ALA A C 1
ATOM 557 O O . ALA A 1 70 ? 12.879 0.928 10.590 1.00 92.19 70 ALA A O 1
ATOM 558 N N . GLU A 1 71 ? 11.752 2.615 9.651 1.00 92.00 71 GLU A N 1
ATOM 559 C CA . GLU A 1 71 ? 10.809 2.826 10.754 1.00 92.00 71 GLU A CA 1
ATOM 560 C C . GLU A 1 71 ? 9.712 1.748 10.817 1.00 92.00 71 GLU A C 1
ATOM 562 O O . GLU A 1 71 ? 8.918 1.712 11.759 1.00 92.00 71 GLU A O 1
ATOM 567 N N . GLY A 1 72 ? 9.664 0.845 9.833 1.00 95.19 72 GLY A N 1
ATOM 568 C CA . GLY A 1 72 ? 8.652 -0.200 9.731 1.00 95.19 72 GLY A CA 1
ATOM 569 C C . GLY A 1 72 ? 7.316 0.271 9.170 1.00 95.19 72 GLY A C 1
ATOM 570 O O . GLY A 1 72 ? 6.290 -0.313 9.509 1.00 95.19 72 GLY A O 1
ATOM 571 N N . SER A 1 73 ? 7.339 1.297 8.327 1.00 96.50 73 SER A N 1
ATOM 572 C CA . SER A 1 73 ? 6.176 1.923 7.701 1.00 96.50 73 SER A CA 1
ATOM 573 C C . SER A 1 73 ? 6.306 1.944 6.172 1.00 96.50 73 SER A C 1
ATOM 575 O O . SER A 1 73 ? 7.208 1.316 5.611 1.00 96.50 73 SER A O 1
ATOM 577 N N . TRP A 1 74 ? 5.362 2.604 5.491 1.00 97.25 74 TRP A N 1
ATOM 578 C CA . TRP A 1 74 ? 5.337 2.760 4.033 1.00 97.25 74 TRP A CA 1
ATOM 579 C C . TRP A 1 74 ? 4.964 4.190 3.635 1.00 97.25 74 TRP A C 1
ATOM 581 O O . TRP A 1 74 ? 4.185 4.862 4.317 1.00 97.25 74 TRP A O 1
ATOM 591 N N . GLY A 1 75 ? 5.511 4.642 2.506 1.00 95.25 75 GLY A N 1
ATOM 592 C CA . GLY A 1 75 ? 5.252 5.953 1.910 1.00 95.25 75 GLY A CA 1
ATOM 593 C C . GLY A 1 75 ? 4.301 5.914 0.705 1.00 95.25 75 GLY A C 1
ATOM 594 O O . GLY A 1 75 ? 3.874 4.854 0.239 1.00 95.25 75 GLY A O 1
ATOM 595 N N . MET A 1 76 ? 3.971 7.097 0.178 1.00 93.38 76 MET A N 1
ATOM 596 C CA . MET A 1 76 ? 3.112 7.267 -1.011 1.00 93.38 76 MET A CA 1
ATOM 597 C C . MET A 1 76 ? 3.837 7.040 -2.352 1.00 93.38 76 MET A C 1
ATOM 599 O O . MET A 1 76 ? 3.186 7.008 -3.392 1.00 93.38 76 MET A O 1
ATOM 603 N N . HIS A 1 77 ? 5.153 6.845 -2.328 1.00 90.75 77 HIS A N 1
ATOM 604 C CA . HIS A 1 77 ? 6.006 6.366 -3.423 1.00 90.75 77 HIS A CA 1
ATOM 605 C C . HIS A 1 77 ? 7.349 5.893 -2.813 1.00 90.75 77 HIS A C 1
ATOM 607 O O . HIS A 1 77 ? 7.574 6.156 -1.627 1.00 90.75 77 HIS A O 1
ATOM 613 N N . PRO A 1 78 ? 8.254 5.228 -3.561 1.00 86.62 78 PRO A N 1
ATOM 614 C CA . PRO A 1 78 ? 9.468 4.610 -2.994 1.00 86.62 78 PRO A CA 1
ATOM 615 C C . PRO A 1 78 ? 10.397 5.559 -2.220 1.00 86.62 78 PRO A C 1
ATOM 617 O O . PRO A 1 78 ? 11.061 5.158 -1.273 1.00 86.62 78 PRO A O 1
ATOM 620 N N . GLN A 1 79 ? 10.423 6.833 -2.610 1.00 88.19 79 GLN A N 1
ATOM 621 C CA . GLN A 1 79 ? 11.248 7.881 -1.991 1.00 88.19 79 GLN A CA 1
ATOM 622 C C . GLN A 1 79 ? 10.462 8.782 -1.021 1.00 88.19 79 GLN A C 1
ATOM 624 O O . GLN A 1 79 ? 11.001 9.767 -0.521 1.00 88.19 79 GLN A O 1
ATOM 629 N N . ALA A 1 80 ? 9.175 8.504 -0.798 1.00 90.19 80 ALA A N 1
ATOM 630 C CA . ALA A 1 80 ? 8.337 9.322 0.069 1.00 90.19 80 ALA A CA 1
ATOM 631 C C . ALA A 1 80 ? 8.662 9.056 1.543 1.00 90.19 80 ALA A C 1
ATOM 633 O O . ALA A 1 80 ? 8.955 7.913 1.905 1.00 90.19 80 ALA A O 1
ATOM 634 N N . PRO A 1 81 ? 8.497 10.057 2.424 1.00 93.38 81 PRO A N 1
ATOM 635 C CA . PRO A 1 81 ? 8.461 9.789 3.852 1.00 93.38 81 PRO A CA 1
ATOM 636 C C . PRO A 1 81 ? 7.295 8.841 4.206 1.00 93.38 81 PRO A C 1
ATOM 638 O O . PRO A 1 81 ? 6.318 8.734 3.449 1.00 93.38 81 PRO A O 1
ATOM 641 N N . PRO A 1 82 ? 7.361 8.178 5.375 1.00 94.75 82 PRO A N 1
ATOM 642 C CA . PRO A 1 82 ? 6.253 7.403 5.915 1.00 94.75 82 PRO A CA 1
ATOM 643 C C . PRO A 1 82 ? 4.915 8.148 5.890 1.00 94.75 82 PRO A C 1
ATOM 645 O O . PRO A 1 82 ? 4.826 9.317 6.261 1.00 94.75 82 PRO A O 1
ATOM 648 N N . SER A 1 83 ? 3.856 7.450 5.484 1.00 95.75 83 SER A N 1
ATOM 649 C CA . SER A 1 83 ? 2.498 7.985 5.393 1.00 95.75 83 SER A CA 1
ATOM 650 C C . SER A 1 83 ? 1.546 7.190 6.275 1.00 95.75 83 SER A C 1
ATOM 652 O O . SER A 1 83 ? 1.521 5.955 6.224 1.00 95.75 83 SER A O 1
ATOM 654 N N . ALA A 1 84 ? 0.705 7.900 7.035 1.00 96.19 84 ALA A N 1
ATOM 655 C CA . ALA A 1 84 ? -0.370 7.293 7.816 1.00 96.19 84 ALA A CA 1
ATOM 656 C C . ALA A 1 84 ? -1.298 6.462 6.930 1.00 96.19 84 ALA A C 1
ATOM 658 O O . ALA A 1 84 ? -1.687 5.358 7.305 1.00 96.19 84 ALA A O 1
ATOM 659 N N . TYR A 1 85 ? -1.590 6.957 5.728 1.00 96.50 85 TYR A N 1
ATOM 660 C CA . TYR A 1 85 ? -2.463 6.284 4.779 1.00 96.50 85 TYR A CA 1
ATOM 661 C C . TYR A 1 85 ? -1.867 4.970 4.271 1.00 96.50 85 TYR A C 1
ATOM 663 O O . TYR A 1 85 ? -2.459 3.910 4.473 1.00 96.50 85 TYR A O 1
ATOM 671 N N . ALA A 1 86 ? -0.676 5.031 3.669 1.00 96.94 86 ALA A N 1
ATOM 672 C CA . ALA A 1 86 ? -0.023 3.854 3.103 1.00 96.94 86 ALA A CA 1
ATOM 673 C C . ALA A 1 86 ? 0.282 2.805 4.183 1.00 96.94 86 ALA A C 1
ATOM 675 O O . ALA A 1 86 ? 0.020 1.623 3.984 1.00 96.94 86 ALA A O 1
ATOM 676 N N . THR A 1 87 ? 0.752 3.235 5.358 1.00 97.81 87 THR A N 1
ATOM 677 C CA . THR A 1 87 ? 1.091 2.319 6.458 1.00 97.81 87 THR A CA 1
ATOM 678 C C . THR A 1 87 ? -0.140 1.668 7.077 1.00 97.81 87 THR A C 1
ATOM 680 O O . THR A 1 87 ? -0.114 0.471 7.363 1.00 97.81 87 THR A O 1
ATOM 683 N N . THR A 1 88 ? -1.234 2.416 7.256 1.00 98.06 88 THR A N 1
ATOM 684 C CA . THR A 1 88 ? -2.485 1.856 7.790 1.00 98.06 88 THR A CA 1
ATOM 685 C C . THR A 1 88 ? -3.070 0.824 6.831 1.00 98.06 88 THR A C 1
ATOM 687 O O . THR A 1 88 ? -3.416 -0.273 7.266 1.00 98.06 88 THR A O 1
ATOM 690 N N . LEU A 1 89 ? -3.121 1.122 5.526 1.00 98.19 89 LEU A N 1
ATOM 691 C CA . LEU A 1 89 ? -3.605 0.156 4.537 1.00 98.19 89 LEU A CA 1
ATOM 692 C C . LEU A 1 89 ? -2.689 -1.068 4.421 1.00 98.19 89 LEU A C 1
ATOM 694 O O . LEU A 1 89 ? -3.198 -2.186 4.367 1.00 98.19 89 LEU A O 1
ATOM 698 N N . ALA A 1 90 ? -1.366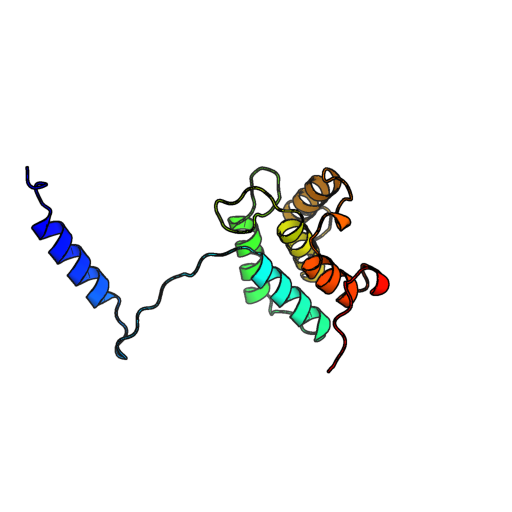 -0.884 4.453 1.00 98.06 90 ALA A N 1
ATOM 699 C CA . ALA A 1 90 ? -0.416 -1.993 4.443 1.00 98.06 90 ALA A CA 1
ATOM 700 C C . ALA A 1 90 ? -0.599 -2.901 5.668 1.00 98.06 90 ALA A C 1
ATOM 702 O O . ALA A 1 90 ? -0.660 -4.120 5.527 1.00 98.06 90 ALA A O 1
ATOM 703 N N . TYR A 1 91 ? -0.760 -2.327 6.866 1.00 98.25 91 TYR A N 1
ATOM 704 C CA . TYR A 1 91 ? -1.039 -3.101 8.076 1.00 98.25 91 TYR A CA 1
ATOM 705 C C . TYR A 1 91 ? -2.332 -3.912 7.952 1.00 98.25 91 TYR A C 1
ATOM 707 O O . TYR A 1 91 ? -2.337 -5.108 8.245 1.00 98.25 91 TYR A O 1
ATOM 715 N N . VAL A 1 92 ? -3.416 -3.284 7.491 1.00 98.31 92 VAL A N 1
ATOM 716 C CA . VAL A 1 92 ? -4.701 -3.962 7.272 1.00 98.31 92 VAL A CA 1
ATOM 717 C C . VAL A 1 92 ? -4.545 -5.105 6.269 1.00 98.31 92 VAL A C 1
ATOM 719 O O . VAL A 1 92 ? -4.933 -6.230 6.572 1.00 98.31 92 VAL A O 1
ATOM 722 N N . ALA A 1 93 ? -3.914 -4.861 5.120 1.00 98.25 93 ALA A N 1
ATOM 723 C CA . ALA A 1 93 ? -3.682 -5.882 4.104 1.00 98.25 93 ALA A CA 1
ATOM 724 C C . ALA A 1 93 ? -2.856 -7.063 4.643 1.00 98.25 93 ALA A C 1
ATOM 726 O O . ALA A 1 93 ? -3.233 -8.214 4.441 1.00 98.25 93 ALA A O 1
ATOM 727 N N . LEU A 1 94 ? -1.781 -6.804 5.396 1.00 98.38 94 LEU A N 1
ATOM 728 C CA . LEU A 1 94 ? -0.992 -7.853 6.054 1.00 98.38 94 LEU A CA 1
ATOM 729 C C . LEU A 1 94 ? -1.859 -8.709 6.990 1.00 98.38 94 LEU A C 1
ATOM 731 O O . LEU A 1 94 ? -1.767 -9.936 6.971 1.00 98.38 94 LEU A O 1
ATOM 735 N N . ARG A 1 95 ? -2.745 -8.086 7.777 1.00 98.06 95 ARG A N 1
ATOM 736 C CA . ARG A 1 95 ? -3.672 -8.814 8.657 1.00 98.06 95 ARG A CA 1
ATOM 737 C C . ARG A 1 95 ? -4.667 -9.670 7.874 1.00 98.06 95 ARG A C 1
ATOM 739 O O . ARG A 1 95 ? -4.888 -10.812 8.264 1.00 98.06 95 ARG A O 1
ATOM 746 N N . LEU A 1 96 ? -5.204 -9.159 6.767 1.00 97.94 96 LEU A N 1
ATOM 747 C CA . LEU A 1 96 ? -6.113 -9.902 5.885 1.00 97.94 96 LEU A CA 1
ATOM 748 C C . LEU A 1 96 ? -5.422 -11.077 5.171 1.00 97.94 96 LEU A C 1
ATOM 750 O O . LEU A 1 96 ? -6.054 -12.096 4.921 1.00 9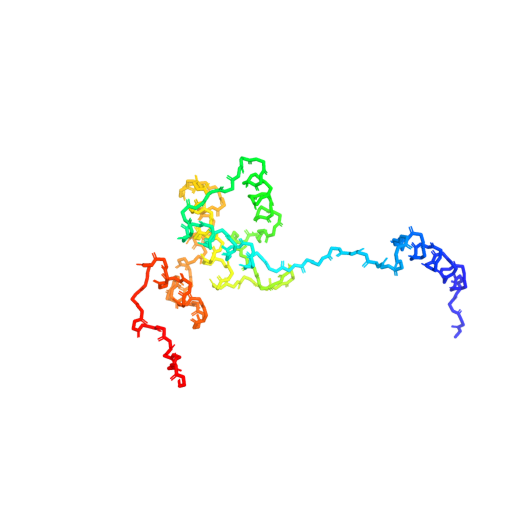7.94 96 LEU A O 1
ATOM 754 N N . LEU A 1 97 ? -4.115 -10.982 4.911 1.00 97.88 97 LEU A N 1
ATOM 755 C CA . LEU A 1 97 ? -3.293 -12.082 4.383 1.00 97.88 97 LEU A CA 1
ATOM 756 C C . LEU A 1 97 ? -2.877 -13.102 5.462 1.00 97.88 97 LEU A C 1
ATOM 758 O O . LEU A 1 97 ? -2.069 -13.994 5.191 1.00 97.88 97 LEU A O 1
ATOM 762 N N . GLY A 1 98 ? -3.363 -12.967 6.698 1.00 96.75 98 GLY A N 1
ATOM 763 C CA . GLY A 1 98 ? -3.025 -13.865 7.802 1.00 96.75 98 GLY A CA 1
ATOM 764 C C . GLY A 1 98 ? -1.617 -13.663 8.370 1.00 96.75 98 GLY A C 1
ATOM 765 O O . GLY A 1 98 ? -1.087 -14.556 9.020 1.00 96.75 98 GLY A O 1
ATOM 766 N N . THR A 1 99 ? -0.966 -12.519 8.132 1.00 97.44 99 THR A N 1
ATOM 767 C CA . THR A 1 99 ? 0.295 -12.184 8.812 1.00 97.44 99 THR A CA 1
ATOM 768 C C . THR A 1 99 ? 0.016 -11.881 10.277 1.00 97.44 99 THR A C 1
ATOM 770 O O . THR A 1 99 ? -0.670 -10.902 10.570 1.00 97.44 99 THR A O 1
ATOM 773 N N . GLU A 1 100 ? 0.555 -12.683 11.196 1.00 96.88 100 GLU A N 1
ATOM 774 C CA . GLU A 1 100 ? 0.337 -12.549 12.641 1.00 96.88 100 GLU A CA 1
ATOM 775 C C . GLU A 1 100 ? 0.648 -11.141 13.183 1.00 96.88 100 GLU A C 1
ATOM 777 O O . GLU A 1 100 ? 1.590 -10.496 12.719 1.00 96.88 100 GLU A O 1
ATOM 782 N N . PRO A 1 101 ? -0.070 -10.640 14.210 1.00 91.50 101 PRO A N 1
ATOM 783 C CA . PRO A 1 101 ? 0.159 -9.295 14.745 1.00 91.50 101 PRO A CA 1
ATOM 784 C C . PRO A 1 101 ? 1.569 -9.089 15.311 1.00 91.50 101 PRO A C 1
ATOM 786 O O . PRO A 1 101 ? 2.003 -7.948 15.479 1.00 91.50 101 PRO A O 1
ATOM 789 N N . HIS A 1 102 ? 2.249 -10.175 15.679 1.00 94.69 102 HIS A N 1
ATOM 790 C CA . HIS A 1 102 ? 3.606 -10.165 16.219 1.00 94.69 102 HIS A CA 1
ATOM 791 C C . HIS A 1 102 ? 4.680 -10.387 15.150 1.00 94.69 102 HIS A C 1
ATOM 793 O O . HIS A 1 102 ? 5.859 -10.200 15.447 1.00 94.69 102 HIS A O 1
ATOM 799 N N . ASP A 1 103 ? 4.293 -10.726 13.914 1.00 96.38 103 ASP A N 1
ATOM 800 C CA . ASP A 1 103 ? 5.225 -10.776 12.793 1.00 96.38 103 ASP A CA 1
ATOM 801 C C . ASP A 1 103 ? 5.897 -9.412 12.612 1.00 96.38 103 ASP A C 1
ATOM 803 O O . ASP A 1 103 ? 5.276 -8.357 12.767 1.00 96.38 103 ASP A O 1
ATOM 807 N N . SER A 1 104 ? 7.183 -9.427 12.271 1.00 93.25 104 SER A N 1
ATOM 808 C CA . SER A 1 104 ? 7.999 -8.220 12.173 1.00 93.25 104 SER A CA 1
ATOM 809 C C . SER A 1 104 ? 7.411 -7.138 11.255 1.00 93.25 104 SER A C 1
ATOM 811 O O . SER A 1 104 ? 7.628 -5.952 11.533 1.00 93.25 104 SER A O 1
ATOM 813 N N . LEU A 1 105 ? 6.700 -7.514 10.181 1.00 94.38 105 LEU A N 1
ATOM 814 C CA . LEU A 1 105 ? 6.061 -6.590 9.242 1.00 94.38 105 LEU A CA 1
ATOM 815 C C . LEU A 1 105 ? 4.874 -5.894 9.903 1.00 94.38 105 LEU A C 1
ATOM 817 O O . LEU A 1 105 ? 4.865 -4.670 10.032 1.00 94.38 105 LEU A O 1
ATOM 821 N N . ALA A 1 106 ? 3.907 -6.681 10.376 1.00 97.25 106 ALA A N 1
ATOM 822 C CA . ALA A 1 106 ? 2.687 -6.167 10.987 1.00 97.25 106 ALA A CA 1
ATOM 823 C C . ALA A 1 106 ? 2.982 -5.427 12.302 1.00 97.25 106 ALA A C 1
ATOM 825 O O . ALA A 1 106 ? 2.437 -4.352 12.552 1.00 97.25 106 ALA A O 1
ATOM 826 N N . ALA A 1 107 ? 3.888 -5.954 13.127 1.00 97.31 107 ALA A N 1
ATOM 827 C CA . ALA A 1 107 ? 4.277 -5.337 14.388 1.00 97.31 107 ALA A CA 1
ATOM 828 C C . ALA A 1 107 ? 5.004 -4.000 14.180 1.00 97.31 107 ALA A C 1
ATOM 830 O O . ALA A 1 107 ? 4.787 -3.068 14.953 1.00 97.31 107 ALA A O 1
ATOM 831 N N . GLY A 1 108 ? 5.853 -3.893 13.148 1.00 96.81 108 GLY A N 1
ATOM 832 C CA . GLY A 1 108 ? 6.508 -2.636 12.771 1.00 96.81 108 GLY A CA 1
ATOM 833 C C . GLY A 1 108 ? 5.493 -1.568 12.385 1.00 96.81 108 GLY A C 1
ATOM 834 O O . GLY A 1 108 ? 5.473 -0.498 12.994 1.00 96.81 108 GLY A O 1
ATOM 835 N N . ALA A 1 109 ? 4.586 -1.926 11.474 1.00 97.75 109 ALA A N 1
ATOM 836 C CA . ALA A 1 109 ? 3.513 -1.052 11.021 1.00 97.75 109 ALA A CA 1
ATOM 837 C C . ALA A 1 109 ? 2.656 -0.571 12.195 1.00 97.75 109 ALA A C 1
ATOM 839 O O . ALA A 1 109 ? 2.441 0.625 12.362 1.00 97.75 109 ALA A O 1
ATOM 840 N N . ARG A 1 110 ? 2.221 -1.499 13.061 1.00 97.75 110 ARG A N 1
ATOM 841 C CA . ARG A 1 110 ? 1.391 -1.189 14.229 1.00 97.75 110 ARG A CA 1
ATOM 842 C C . ARG A 1 110 ? 2.092 -0.224 15.179 1.00 97.75 110 ARG A C 1
ATOM 844 O O . ARG A 1 110 ? 1.475 0.744 15.614 1.00 97.75 110 ARG A O 1
ATOM 851 N N . ARG A 1 111 ? 3.371 -0.466 15.498 1.00 97.75 111 ARG A N 1
ATOM 852 C CA . ARG A 1 111 ? 4.151 0.439 16.357 1.00 97.75 111 ARG A CA 1
ATOM 853 C C . ARG A 1 111 ? 4.216 1.838 15.762 1.00 97.75 111 ARG A C 1
ATOM 855 O O . ARG A 1 111 ? 3.937 2.790 16.477 1.00 97.75 111 ARG A O 1
ATOM 862 N N . TRP A 1 112 ? 4.536 1.950 14.475 1.00 97.75 112 TRP A N 1
ATOM 863 C CA . TRP A 1 112 ? 4.612 3.241 13.800 1.00 97.75 112 TRP A CA 1
ATOM 864 C C . TRP A 1 112 ? 3.248 3.947 13.748 1.00 97.75 112 TRP A C 1
ATOM 866 O O . TRP A 1 112 ? 3.165 5.138 14.024 1.00 97.75 112 TRP A O 1
ATOM 876 N N . ILE A 1 113 ? 2.155 3.222 13.482 1.00 97.75 113 ILE A N 1
ATOM 877 C CA . ILE A 1 113 ? 0.795 3.786 13.497 1.00 97.75 113 ILE A CA 1
ATOM 878 C C . ILE A 1 113 ? 0.480 4.384 14.873 1.00 97.75 113 ILE A C 1
ATOM 880 O O . ILE A 1 113 ? -0.052 5.486 14.945 1.00 97.75 113 ILE A O 1
ATOM 884 N N . HIS A 1 114 ? 0.845 3.711 15.968 1.00 97.31 114 HIS A N 1
ATOM 885 C CA . HIS A 1 114 ? 0.605 4.222 17.322 1.00 97.31 114 HIS A CA 1
ATOM 886 C C . HIS A 1 114 ? 1.399 5.486 17.680 1.00 97.31 114 HIS A C 1
ATOM 888 O O . HIS A 1 114 ? 1.023 6.157 18.639 1.00 97.31 114 HIS A O 1
ATOM 894 N N . THR A 1 115 ? 2.460 5.837 16.945 1.00 97.12 115 THR A N 1
ATOM 895 C CA . THR A 1 115 ? 3.172 7.108 17.168 1.00 97.12 115 THR A CA 1
ATOM 896 C C . THR A 1 115 ? 2.503 8.294 16.476 1.00 97.12 115 THR A C 1
ATOM 898 O O . THR A 1 115 ? 2.839 9.438 16.777 1.00 97.12 115 THR A O 1
ATOM 901 N N . GLN A 1 116 ? 1.556 8.051 15.564 1.00 96.56 116 GLN A N 1
ATOM 902 C CA . GLN A 1 116 ? 0.877 9.117 14.836 1.00 96.56 116 GLN A CA 1
ATOM 903 C C . GLN A 1 116 ? -0.207 9.772 15.705 1.00 96.56 116 GLN A C 1
ATOM 905 O O . GLN A 1 116 ? -0.978 9.061 16.360 1.00 96.56 116 GLN A O 1
ATOM 910 N N . PRO A 1 117 ? -0.348 11.110 15.681 1.00 94.56 117 PRO A N 1
ATOM 911 C CA . PRO A 1 117 ? -1.488 11.784 16.294 1.00 94.56 117 PRO A CA 1
ATOM 912 C C . PRO A 1 117 ? -2.803 11.271 15.688 1.00 94.56 117 PRO A C 1
ATOM 914 O O . PRO A 1 117 ? -3.071 11.480 14.510 1.00 94.56 117 PRO A O 1
ATOM 917 N N . GLY A 1 118 ? -3.617 10.566 16.479 1.00 92.44 118 GLY A N 1
ATOM 918 C CA . GLY A 1 118 ? -4.858 9.933 16.007 1.00 92.44 118 GLY A CA 1
ATOM 919 C C . GLY A 1 118 ? -4.705 8.494 15.493 1.00 92.44 118 GLY A C 1
ATOM 920 O O . GLY A 1 118 ? -5.697 7.883 15.096 1.00 92.44 118 GLY A O 1
ATOM 921 N N . GLY A 1 119 ? -3.502 7.914 15.532 1.00 95.62 119 GLY A N 1
ATOM 922 C CA . GLY A 1 119 ? -3.256 6.521 15.164 1.00 95.62 119 GLY A CA 1
ATOM 923 C C . GLY A 1 119 ? -3.681 6.198 13.729 1.00 95.62 119 GLY A C 1
ATOM 924 O O . GLY A 1 119 ? -3.389 6.938 12.793 1.00 95.62 119 GLY A O 1
ATOM 925 N N . ALA A 1 120 ? -4.441 5.112 13.555 1.00 94.88 120 ALA A N 1
ATOM 926 C CA . ALA A 1 120 ? -5.041 4.754 12.264 1.00 94.88 120 ALA A CA 1
ATOM 927 C C . ALA A 1 120 ? -6.080 5.783 11.766 1.00 94.88 120 ALA A C 1
ATOM 929 O O . ALA A 1 120 ? -6.439 5.775 10.594 1.00 94.88 120 ALA A O 1
ATOM 930 N N . GLY A 1 121 ? -6.559 6.681 12.633 1.00 94.69 121 GLY A N 1
ATOM 931 C CA . GLY A 1 121 ? -7.436 7.795 12.269 1.00 94.69 121 GLY A CA 1
ATOM 932 C C . GLY A 1 121 ? -6.709 8.972 11.610 1.00 94.69 121 GLY A C 1
ATOM 933 O O . GLY A 1 121 ? -7.370 9.872 11.107 1.00 94.69 121 GLY A O 1
ATOM 934 N N . ALA A 1 122 ? -5.372 8.968 11.559 1.00 95.25 122 ALA A N 1
ATOM 935 C CA . ALA A 1 122 ? -4.576 10.000 10.885 1.00 95.25 122 ALA A CA 1
ATOM 936 C C . ALA A 1 122 ? -4.599 9.896 9.343 1.00 95.25 122 ALA A C 1
ATOM 938 O O . ALA A 1 122 ? -3.874 10.611 8.649 1.00 95.25 122 ALA A O 1
ATOM 939 N N . VAL A 1 123 ? -5.385 8.969 8.787 1.00 96.38 123 VAL A N 1
ATOM 940 C CA . VAL A 1 123 ? -5.534 8.790 7.340 1.00 96.38 123 VAL A CA 1
ATOM 941 C C . VAL A 1 123 ? -6.407 9.898 6.722 1.00 96.38 123 VAL A C 1
ATOM 943 O O . VAL A 1 123 ? -7.282 10.444 7.391 1.00 96.38 123 VAL A O 1
ATOM 946 N N . PRO A 1 124 ? -6.215 10.237 5.432 1.00 94.62 124 PRO A N 1
ATOM 947 C CA . PRO A 1 124 ? -7.106 11.149 4.717 1.00 94.62 124 PRO A CA 1
ATOM 948 C C . PRO A 1 124 ? -8.488 10.513 4.489 1.00 94.62 124 PRO A C 1
ATOM 950 O O . PRO A 1 124 ? -8.676 9.313 4.683 1.00 94.62 124 PRO A O 1
ATOM 953 N N . GLN A 1 125 ? -9.447 11.295 3.981 1.00 92.12 125 GLN A N 1
ATOM 954 C CA . GLN A 1 125 ? -10.831 10.852 3.732 1.00 92.12 125 GLN A CA 1
ATOM 955 C C . GLN A 1 125 ? -10.946 9.569 2.890 1.00 92.12 125 GLN A C 1
ATOM 957 O O . GLN A 1 125 ? -11.786 8.716 3.165 1.00 92.12 125 GLN A O 1
ATOM 962 N N . TRP A 1 126 ? -10.068 9.373 1.903 1.00 90.38 126 TRP A N 1
ATOM 963 C CA . TRP A 1 126 ? -10.045 8.132 1.117 1.00 90.38 126 TRP A CA 1
ATOM 964 C C . TRP A 1 126 ? -9.621 6.912 1.947 1.00 90.38 126 TRP A C 1
ATOM 966 O O . TRP A 1 126 ? -10.057 5.799 1.677 1.00 90.38 126 TRP A O 1
ATOM 976 N N . GLY A 1 127 ? -8.813 7.108 2.990 1.00 94.38 127 GLY A N 1
ATOM 977 C CA . GLY A 1 127 ? -8.509 6.070 3.971 1.00 94.38 127 GLY A CA 1
ATOM 978 C C . GLY A 1 127 ? -9.701 5.735 4.856 1.00 94.38 127 GLY A C 1
ATOM 979 O O . GLY A 1 127 ? -9.945 4.555 5.097 1.00 94.38 127 GLY A O 1
ATOM 980 N N . PHE A 1 128 ? -10.494 6.731 5.265 1.00 95.81 128 PHE A N 1
ATOM 981 C CA . PHE A 1 128 ? -11.737 6.472 6.000 1.00 95.81 128 PHE A CA 1
ATOM 982 C C . PHE A 1 128 ? -12.705 5.619 5.192 1.00 95.81 128 PHE A C 1
ATOM 984 O O . PHE A 1 128 ? -13.296 4.708 5.757 1.00 95.81 128 PHE A O 1
ATOM 991 N N . PHE A 1 129 ? -12.813 5.843 3.879 1.00 95.31 129 PHE A N 1
ATOM 992 C CA . PHE A 1 129 ? -13.606 4.977 3.005 1.00 95.31 129 PHE A CA 1
ATOM 993 C C . PHE A 1 129 ? -13.176 3.504 3.115 1.00 95.31 129 PHE A C 1
ATOM 995 O O . PHE A 1 129 ? -14.003 2.654 3.436 1.00 95.31 129 PHE A O 1
ATOM 1002 N N . TRP A 1 130 ? -11.887 3.198 2.932 1.00 97.06 130 TRP A N 1
ATOM 1003 C CA . TRP A 1 130 ? -11.391 1.816 3.004 1.00 97.06 130 TRP A CA 1
ATOM 1004 C C . TRP A 1 130 ? -11.570 1.181 4.387 1.00 97.06 130 TRP A C 1
ATOM 1006 O O . TRP A 1 130 ? -11.957 0.019 4.486 1.00 97.06 130 TRP A O 1
ATOM 1016 N N . LEU A 1 131 ? -11.323 1.939 5.459 1.00 97.19 131 LEU A N 1
ATOM 1017 C CA . LEU A 1 131 ? -11.528 1.455 6.825 1.00 97.19 131 LEU A CA 1
ATOM 1018 C C . LEU A 1 131 ? -13.013 1.238 7.143 1.00 97.19 131 LEU A C 1
ATOM 1020 O O . LEU A 1 131 ? -13.351 0.275 7.829 1.00 97.19 131 LEU A O 1
ATOM 1024 N N . ALA A 1 132 ? -13.898 2.098 6.637 1.00 96.56 132 ALA A N 1
ATOM 1025 C CA . ALA A 1 132 ? -15.337 1.982 6.840 1.00 96.56 132 ALA A CA 1
ATOM 1026 C C . ALA A 1 132 ? -15.938 0.792 6.088 1.00 96.56 132 ALA A C 1
ATOM 1028 O O . ALA A 1 132 ? -16.742 0.066 6.666 1.00 96.56 132 ALA A O 1
ATOM 1029 N N . VAL A 1 133 ? -15.501 0.537 4.848 1.00 95.50 133 VAL A N 1
ATOM 1030 C CA . VAL A 1 133 ? -15.927 -0.642 4.070 1.00 95.50 133 VAL A CA 1
ATOM 1031 C C . VAL A 1 133 ? -15.562 -1.950 4.777 1.00 95.50 133 VAL A C 1
ATOM 1033 O O . VAL A 1 133 ? -16.317 -2.914 4.716 1.00 95.50 133 VAL A O 1
ATOM 1036 N N . LEU A 1 134 ? -14.449 -1.971 5.512 1.00 96.81 134 LEU A N 1
ATOM 1037 C CA . LEU A 1 134 ? -14.040 -3.107 6.344 1.00 96.81 134 LEU A CA 1
ATOM 1038 C C . LEU A 1 134 ? -14.692 -3.136 7.737 1.00 96.81 134 LEU A C 1
ATOM 1040 O O . LEU A 1 134 ? -14.353 -3.990 8.553 1.00 96.81 134 LEU A O 1
ATOM 1044 N N . GLY A 1 135 ? -15.567 -2.181 8.063 1.00 96.00 135 GLY A N 1
ATOM 1045 C CA . GLY A 1 135 ? -16.190 -2.070 9.385 1.00 96.00 135 GLY A CA 1
ATOM 1046 C C . GLY A 1 135 ? -15.235 -1.664 10.516 1.00 96.00 135 GLY A C 1
ATOM 1047 O O . GLY A 1 135 ? -15.621 -1.689 11.682 1.00 96.00 135 GLY A O 1
ATOM 1048 N N . LEU A 1 136 ? -14.001 -1.252 10.202 1.00 96.06 136 LEU A N 1
ATOM 1049 C CA . LEU A 1 136 ? -13.002 -0.794 11.181 1.00 96.06 136 LEU A CA 1
ATOM 1050 C C . LEU A 1 136 ? -13.270 0.637 11.671 1.00 96.06 136 LEU A C 1
ATOM 1052 O O . LEU A 1 136 ? -12.654 1.103 12.629 1.00 96.06 136 LEU A O 1
ATOM 1056 N N . MET A 1 137 ? -14.179 1.343 11.001 1.00 94.19 137 MET A N 1
ATOM 1057 C CA . MET A 1 137 ? -14.585 2.708 11.303 1.00 94.19 137 MET A CA 1
ATOM 1058 C C . MET A 1 137 ? -16.068 2.912 10.948 1.00 94.19 137 MET A C 1
ATOM 1060 O O . MET A 1 137 ? -16.539 2.368 9.952 1.00 94.19 137 MET A O 1
ATOM 1064 N N . PRO A 1 138 ? -16.828 3.728 11.701 1.00 95.00 138 PRO A N 1
ATOM 1065 C CA . PRO A 1 138 ? -18.187 4.100 11.318 1.00 95.00 138 PRO A CA 1
ATOM 1066 C C . PRO A 1 138 ? -18.238 4.900 10.005 1.00 95.00 138 PRO A C 1
ATOM 1068 O O . PRO A 1 138 ? -17.576 5.930 9.889 1.00 95.00 138 PRO A O 1
ATOM 1071 N N . TYR A 1 139 ? -19.130 4.526 9.081 1.00 94.12 139 TYR A N 1
ATOM 1072 C CA . TYR A 1 139 ? -19.357 5.247 7.814 1.00 94.12 139 TYR A CA 1
ATOM 1073 C C . TYR A 1 139 ? -19.659 6.742 7.976 1.00 94.12 139 TYR A C 1
ATOM 1075 O O . TYR A 1 139 ? -19.305 7.529 7.108 1.00 94.12 139 TYR A O 1
ATOM 1083 N N . ARG A 1 140 ? -20.246 7.162 9.107 1.00 93.75 140 ARG A N 1
ATOM 1084 C CA . ARG A 1 140 ? -20.500 8.584 9.415 1.00 93.75 140 ARG A CA 1
ATOM 1085 C C . ARG A 1 140 ? -19.238 9.459 9.466 1.00 93.75 140 ARG A C 1
ATOM 1087 O O . ARG A 1 140 ? -19.365 10.674 9.520 1.00 93.75 140 ARG A O 1
ATOM 1094 N N . GLN A 1 141 ? -18.046 8.859 9.531 1.00 92.44 141 GLN A N 1
ATOM 1095 C CA . GLN A 1 141 ? -16.770 9.581 9.487 1.00 92.44 141 GLN A CA 1
ATOM 1096 C C . GLN A 1 141 ? -16.285 9.848 8.053 1.00 92.44 141 GLN A C 1
ATOM 1098 O O . GLN A 1 141 ? -15.415 10.694 7.854 1.00 92.44 141 GLN A O 1
ATOM 1103 N N . VAL A 1 142 ? -16.843 9.149 7.060 1.00 94.12 142 VAL A N 1
ATOM 1104 C CA . VAL A 1 142 ? -16.520 9.326 5.642 1.00 94.12 142 VAL A CA 1
ATOM 1105 C C . VAL A 1 142 ? -17.305 10.518 5.098 1.00 94.12 142 VAL A C 1
ATOM 1107 O O . VAL A 1 142 ? -18.515 10.616 5.306 1.00 94.12 142 VAL A O 1
ATOM 1110 N N . ALA A 1 143 ? -16.630 11.418 4.383 1.00 92.38 143 ALA A N 1
ATOM 1111 C CA . ALA A 1 143 ? -17.283 12.523 3.694 1.00 92.38 143 ALA A CA 1
ATOM 1112 C C . ALA A 1 143 ? -18.375 11.996 2.735 1.00 92.38 143 ALA A C 1
ATOM 1114 O O . ALA A 1 143 ? -18.105 11.079 1.951 1.00 92.38 143 ALA A O 1
ATOM 1115 N N . PRO A 1 144 ? -19.601 12.548 2.777 1.00 88.88 144 PRO A N 1
ATOM 1116 C CA . PRO A 1 144 ? -20.705 12.053 1.966 1.00 88.88 144 PRO A CA 1
ATOM 1117 C C . PRO A 1 144 ? -20.459 12.312 0.477 1.00 88.88 144 PRO A C 1
ATOM 1119 O O . PRO A 1 144 ? -20.074 13.410 0.078 1.00 88.88 144 PRO A O 1
ATOM 1122 N N . VAL A 1 145 ? -20.748 11.305 -0.348 1.00 87.94 145 VAL A N 1
ATOM 1123 C CA . VAL A 1 145 ? -20.761 11.405 -1.813 1.00 87.94 145 VAL A CA 1
ATOM 1124 C C . VAL A 1 145 ? -22.183 11.077 -2.276 1.00 87.94 145 VAL A C 1
ATOM 1126 O O . VAL A 1 145 ? -22.492 9.905 -2.497 1.00 87.94 145 VAL A O 1
ATOM 1129 N N . PRO A 1 146 ? -23.094 12.067 -2.323 1.00 87.94 146 PRO A N 1
ATOM 1130 C CA . PRO A 1 146 ? -24.485 11.814 -2.673 1.00 87.94 146 PRO A CA 1
ATOM 1131 C C . PRO A 1 146 ? -24.595 11.339 -4.132 1.00 87.94 146 PRO A C 1
ATOM 1133 O O . PRO A 1 146 ? -23.909 11.894 -4.999 1.00 87.94 146 PRO A O 1
ATOM 1136 N N . PRO A 1 147 ? -25.442 10.335 -4.427 1.00 87.81 147 PRO A N 1
ATOM 1137 C CA . PRO A 1 147 ? -25.776 10.013 -5.808 1.00 87.81 147 PRO A CA 1
ATOM 1138 C C . PRO A 1 147 ? -26.478 11.218 -6.450 1.00 87.81 147 PRO A C 1
ATOM 1140 O O . PRO A 1 147 ? -27.193 11.957 -5.769 1.00 87.81 147 PRO A O 1
ATOM 1143 N N . ARG A 1 148 ? -26.223 11.436 -7.743 1.00 75.50 148 ARG A N 1
ATOM 1144 C CA . ARG A 1 148 ? -26.953 12.432 -8.536 1.00 75.50 148 ARG A CA 1
ATOM 1145 C C . ARG A 1 148 ? -28.371 11.972 -8.831 1.00 75.50 148 ARG A C 1
ATOM 1147 O O . ARG A 1 148 ? -28.553 10.744 -8.984 1.00 75.50 148 ARG A O 1
#

Foldseek 3Di:
DDDPCPVVVVVVVVVVQVVQADPVRDHDDDDFWACLVVLVVLLVCVLVVHDDDPVVLVVSVVSLVVQADPQLAHAGGSPGDGDLQRLLSQLVSCVSSVNDCPHSNNVSSQVVQVVDDVRNHSHPLVSQVSCVSVVVDPPVVHDDDDDD

pLDDT: mean 94.56, std 5.13, range [57.72, 98.38]